Protein AF-A0A0A7LRB4-F1 (afdb_monomer_lite)

pLDDT: mean 83.19, std 19.22, range [36.5, 98.06]

Structure (mmCIF, N/CA/C/O backbone):
data_AF-A0A0A7LRB4-F1
#
_entry.id   AF-A0A0A7LRB4-F1
#
loop_
_atom_site.group_PDB
_atom_site.id
_atom_site.type_symbol
_atom_site.label_atom_id
_atom_site.label_alt_id
_atom_site.label_comp_id
_atom_site.label_asym_id
_atom_site.label_entity_id
_atom_site.label_seq_id
_atom_site.pdbx_PDB_ins_code
_atom_site.Cartn_x
_atom_site.Cartn_y
_atom_site.Cartn_z
_atom_site.occupancy
_atom_site.B_iso_or_equiv
_atom_site.auth_seq_id
_atom_site.auth_comp_id
_atom_site.auth_asym_id
_atom_site.auth_atom_id
_atom_site.pdbx_PDB_model_num
ATOM 1 N N . MET A 1 1 ? -38.101 -17.593 30.174 1.00 38.56 1 MET A N 1
ATOM 2 C CA . MET A 1 1 ? -37.123 -16.586 29.707 1.00 38.56 1 MET A CA 1
ATOM 3 C C . MET A 1 1 ? -36.586 -17.053 28.362 1.00 38.56 1 MET A C 1
ATOM 5 O O . MET A 1 1 ? -36.029 -18.139 28.307 1.00 38.56 1 MET A O 1
ATOM 9 N N . ARG A 1 2 ? -36.850 -16.326 27.268 1.00 36.50 2 ARG A N 1
ATOM 10 C CA . ARG A 1 2 ? -36.313 -16.667 25.940 1.00 36.50 2 ARG A CA 1
ATOM 11 C C . ARG A 1 2 ? -34.879 -16.144 25.864 1.00 36.50 2 ARG A C 1
ATOM 13 O O . ARG A 1 2 ? -34.678 -14.939 25.975 1.00 36.50 2 ARG A O 1
ATOM 20 N N . GLN A 1 3 ? -33.908 -17.045 25.736 1.00 37.41 3 GLN A N 1
ATOM 21 C CA . GLN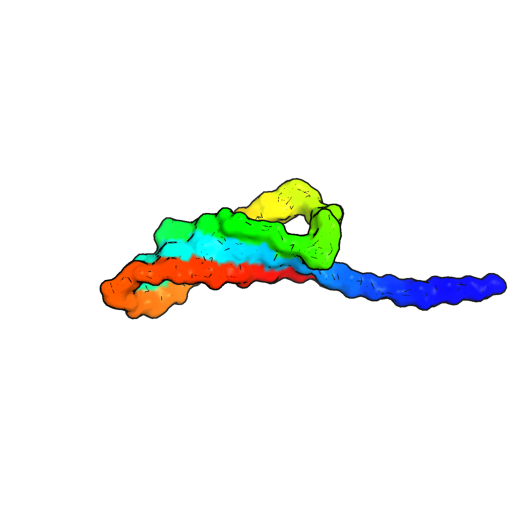 A 1 3 ? -32.526 -16.686 25.427 1.00 37.41 3 GLN A CA 1
ATOM 22 C C . GLN A 1 3 ? -32.505 -16.041 24.040 1.00 37.41 3 GLN A C 1
ATOM 24 O O . GLN A 1 3 ? -32.938 -16.639 23.056 1.00 37.41 3 GLN A O 1
ATOM 29 N N . ASN A 1 4 ? -32.076 -14.785 23.992 1.00 37.97 4 ASN A N 1
ATOM 30 C CA . ASN A 1 4 ? -31.944 -14.024 22.764 1.00 37.97 4 ASN A CA 1
ATOM 31 C C . ASN A 1 4 ? -30.675 -14.524 22.058 1.00 37.97 4 ASN A C 1
ATOM 33 O O . ASN A 1 4 ? -29.576 -14.066 22.356 1.00 37.97 4 ASN A O 1
ATOM 37 N N . TYR A 1 5 ? -30.812 -15.512 21.173 1.00 38.72 5 TYR A N 1
ATOM 38 C CA . TYR A 1 5 ? -29.748 -15.918 20.253 1.00 38.72 5 TYR A CA 1
ATOM 39 C C . TYR A 1 5 ? -29.633 -14.865 19.145 1.00 38.72 5 TYR A C 1
ATOM 41 O O . TYR A 1 5 ? -29.938 -15.121 17.984 1.00 38.72 5 TYR A O 1
ATOM 49 N N . GLN A 1 6 ? -29.227 -13.647 19.505 1.00 39.50 6 GLN A N 1
ATOM 50 C CA . GLN A 1 6 ? -28.632 -12.757 18.522 1.00 39.50 6 GLN A CA 1
ATOM 51 C C . GLN A 1 6 ? -27.252 -13.336 18.229 1.00 39.50 6 GLN A C 1
ATOM 53 O O . GLN A 1 6 ? -26.303 -13.156 18.987 1.00 39.50 6 GLN A O 1
ATOM 58 N N . THR A 1 7 ? -27.170 -14.115 17.152 1.00 40.00 7 THR A N 1
ATOM 59 C CA . THR A 1 7 ? -25.917 -14.379 16.453 1.00 40.00 7 THR A CA 1
ATOM 60 C C . THR A 1 7 ? -25.242 -13.036 16.239 1.00 40.00 7 THR A C 1
ATOM 62 O O . THR A 1 7 ? -25.688 -12.251 15.403 1.00 40.00 7 THR A O 1
ATOM 65 N N . TYR A 1 8 ? -24.199 -12.758 17.021 1.00 40.44 8 TYR A N 1
ATOM 66 C CA . TYR A 1 8 ? -23.220 -11.746 16.675 1.00 40.44 8 TYR A CA 1
ATOM 67 C C . TYR A 1 8 ? -22.714 -12.144 15.290 1.00 40.44 8 TYR A C 1
ATOM 69 O O . TYR A 1 8 ? -21.930 -13.083 15.156 1.00 40.44 8 TYR A O 1
ATOM 77 N N . GLN A 1 9 ? -23.228 -11.500 14.238 1.00 39.88 9 GLN A N 1
ATOM 78 C CA . GLN A 1 9 ? -22.476 -11.423 13.000 1.00 39.88 9 GLN A CA 1
ATOM 79 C C . GLN A 1 9 ? -21.145 -10.822 13.429 1.00 39.88 9 GLN A C 1
ATOM 81 O O . GLN A 1 9 ? -21.095 -9.666 13.840 1.00 39.88 9 GLN A O 1
ATOM 86 N N . SER A 1 10 ? -20.097 -11.641 13.438 1.00 44.44 10 SER A N 1
ATOM 87 C CA . SER A 1 10 ? -18.733 -11.143 13.385 1.00 44.44 10 SER A CA 1
ATOM 88 C C . SER A 1 10 ? -18.688 -10.284 12.122 1.00 44.44 10 SER A C 1
ATOM 90 O O . SER A 1 10 ? -18.628 -10.792 11.001 1.00 44.44 10 SER A O 1
ATOM 92 N N . LEU A 1 11 ? -18.922 -8.983 12.292 1.00 51.22 11 LEU A N 1
ATOM 93 C CA . LEU A 1 11 ? -18.753 -7.999 11.243 1.00 51.22 11 LEU A CA 1
ATOM 94 C C . LEU A 1 11 ? -17.247 -7.941 11.054 1.00 51.22 11 LEU A C 1
ATOM 96 O O . LEU A 1 11 ? -16.553 -7.329 11.856 1.00 51.22 11 LEU A O 1
ATOM 100 N N . ALA A 1 12 ? -16.737 -8.677 10.070 1.00 56.00 12 ALA A N 1
ATOM 101 C CA . ALA A 1 12 ? -15.334 -8.613 9.708 1.00 56.00 12 ALA A CA 1
ATOM 102 C C . ALA A 1 12 ? -14.999 -7.160 9.344 1.00 56.00 12 ALA A C 1
ATOM 104 O O . ALA A 1 12 ? -15.341 -6.670 8.265 1.00 56.00 12 ALA A O 1
ATOM 105 N N . SER A 1 13 ? -14.374 -6.461 10.283 1.00 73.25 13 SER A N 1
ATOM 106 C CA . SER A 1 13 ? -13.956 -5.077 10.141 1.00 73.25 13 SER A CA 1
ATOM 107 C C . SER A 1 13 ? -12.805 -5.008 9.151 1.00 73.25 13 SER A C 1
ATOM 109 O O . SER A 1 13 ? -11.815 -5.733 9.273 1.00 73.25 13 SER A O 1
ATOM 111 N N . THR A 1 14 ? -12.949 -4.167 8.133 1.00 81.12 14 THR A N 1
ATOM 112 C CA . THR A 1 14 ? -11.983 -4.035 7.047 1.00 81.12 14 THR A CA 1
ATOM 113 C C . THR A 1 14 ? -11.489 -2.599 6.944 1.00 81.12 14 THR A C 1
ATOM 115 O O . THR A 1 14 ? -12.287 -1.663 6.921 1.00 81.12 14 THR A O 1
ATOM 118 N N . VAL A 1 15 ? -10.176 -2.428 6.787 1.00 88.00 15 VAL A N 1
ATOM 119 C CA . VAL A 1 15 ? -9.548 -1.154 6.407 1.00 88.00 15 VAL A CA 1
ATOM 120 C C . VAL A 1 15 ? -8.929 -1.296 5.038 1.00 88.00 15 VAL A C 1
ATOM 122 O O . VAL A 1 15 ? -8.112 -2.185 4.807 1.00 88.00 15 VAL A O 1
ATOM 125 N N . THR A 1 16 ? -9.283 -0.388 4.138 1.00 92.06 16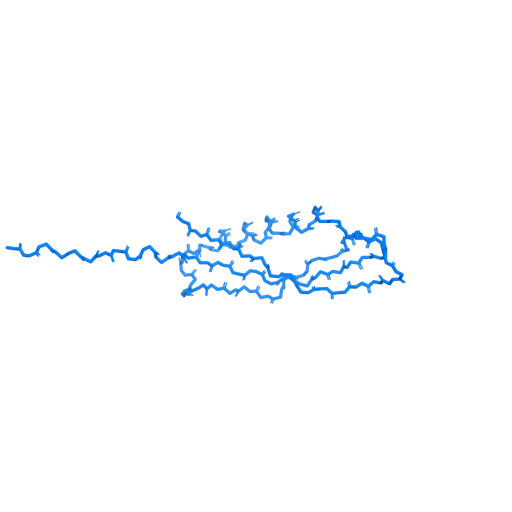 THR A N 1
ATOM 126 C CA . THR A 1 16 ? -8.623 -0.229 2.847 1.00 92.06 16 THR A CA 1
ATOM 127 C C . THR A 1 16 ? -7.763 1.025 2.878 1.00 92.06 16 THR A C 1
ATOM 129 O O . THR A 1 16 ? -8.264 2.130 3.060 1.00 92.06 16 THR A O 1
ATOM 132 N N . LEU A 1 17 ? -6.460 0.855 2.677 1.00 95.06 17 LEU A N 1
ATOM 133 C CA . LEU A 1 17 ? -5.514 1.946 2.469 1.00 95.06 17 LEU A CA 1
ATOM 134 C C . LEU A 1 17 ? -5.178 2.007 0.979 1.00 95.06 17 LEU A C 1
ATOM 136 O O . LEU A 1 17 ? -4.657 1.031 0.431 1.00 95.06 17 LEU A O 1
ATOM 140 N N . ARG A 1 18 ? -5.469 3.122 0.304 1.00 97.00 18 ARG A N 1
ATOM 141 C CA . ARG A 1 18 ? -5.152 3.274 -1.124 1.00 97.00 18 ARG A CA 1
ATOM 142 C C . ARG A 1 18 ? -3.881 4.079 -1.303 1.00 97.00 18 ARG A C 1
ATOM 144 O O . ARG A 1 18 ? -3.822 5.247 -0.931 1.00 97.00 18 ARG A O 1
ATOM 151 N N . PHE A 1 19 ? -2.878 3.467 -1.923 1.00 98.06 19 PHE A N 1
ATOM 152 C CA . PHE A 1 19 ? -1.608 4.116 -2.220 1.00 98.06 19 PHE A CA 1
ATOM 153 C C . PHE A 1 19 ? -1.474 4.415 -3.710 1.00 98.06 19 PHE A C 1
ATOM 155 O O . PHE A 1 19 ? -1.840 3.602 -4.556 1.00 98.06 19 PHE A O 1
ATOM 162 N N . ARG A 1 20 ? -0.874 5.555 -4.038 1.00 98.06 20 ARG A N 1
ATOM 163 C CA . ARG A 1 20 ? -0.225 5.777 -5.327 1.00 98.06 20 ARG A CA 1
ATOM 164 C C . ARG A 1 20 ? 1.220 5.322 -5.208 1.00 98.06 20 ARG A C 1
ATOM 166 O O . ARG A 1 20 ? 1.936 5.818 -4.344 1.00 98.06 20 ARG A O 1
ATOM 173 N N . ILE A 1 21 ? 1.661 4.425 -6.079 1.00 97.94 21 ILE A N 1
ATOM 174 C CA . ILE A 1 21 ? 3.064 4.010 -6.143 1.00 97.94 21 ILE A CA 1
ATOM 175 C C . ILE A 1 21 ? 3.692 4.457 -7.458 1.00 97.94 21 ILE A C 1
ATOM 177 O O . ILE A 1 21 ? 3.040 4.417 -8.503 1.00 97.94 21 ILE A O 1
ATOM 181 N N . ILE A 1 22 ? 4.954 4.880 -7.396 1.00 97.44 22 ILE A N 1
ATOM 182 C CA . ILE A 1 22 ? 5.765 5.210 -8.571 1.00 97.44 22 ILE A CA 1
ATOM 183 C C . ILE A 1 22 ? 6.806 4.111 -8.754 1.00 97.44 22 ILE A C 1
ATOM 185 O O . ILE A 1 22 ? 7.650 3.905 -7.878 1.00 97.44 22 ILE A O 1
ATOM 189 N N . ILE A 1 23 ? 6.749 3.430 -9.895 1.00 97.56 23 ILE A N 1
ATOM 190 C CA . ILE A 1 23 ? 7.659 2.346 -10.266 1.00 97.56 23 ILE A CA 1
ATOM 191 C C . ILE A 1 23 ? 8.658 2.890 -11.282 1.00 97.56 23 ILE A C 1
ATOM 193 O O . ILE A 1 23 ? 8.277 3.475 -12.298 1.00 97.56 23 ILE A O 1
ATOM 197 N N . MET A 1 24 ? 9.940 2.720 -10.989 1.00 97.62 24 MET A N 1
ATOM 198 C CA . MET A 1 24 ? 11.037 3.139 -11.853 1.00 97.62 24 MET A CA 1
ATOM 199 C C . MET A 1 24 ? 11.268 2.127 -12.988 1.00 97.62 24 MET A C 1
ATOM 201 O O . MET A 1 24 ? 10.888 0.965 -12.851 1.00 97.62 24 MET A O 1
ATOM 205 N N . PRO A 1 25 ? 11.938 2.526 -14.089 1.00 97.44 25 PRO A N 1
ATOM 206 C CA . PRO A 1 25 ? 12.272 1.623 -15.197 1.00 97.44 25 PRO A CA 1
ATOM 207 C C . PRO A 1 25 ? 13.008 0.335 -14.787 1.00 97.44 25 PRO A C 1
ATOM 209 O O . PRO A 1 25 ? 12.881 -0.688 -15.452 1.00 97.44 25 PRO A O 1
ATOM 212 N N . ASP A 1 26 ? 13.760 0.358 -13.684 1.00 96.75 26 ASP A N 1
ATOM 213 C CA . ASP A 1 26 ? 14.477 -0.804 -13.140 1.00 96.75 26 ASP A CA 1
ATOM 214 C C . ASP A 1 26 ? 13.590 -1.765 -12.321 1.00 96.75 26 ASP A C 1
ATOM 216 O O . ASP A 1 26 ? 14.079 -2.769 -11.806 1.00 96.75 26 ASP A O 1
ATOM 220 N N . GLY A 1 27 ? 12.293 -1.469 -12.188 1.00 95.25 27 GLY A N 1
ATOM 221 C CA . GLY A 1 27 ? 11.333 -2.265 -11.426 1.00 95.25 27 GLY A CA 1
ATOM 222 C C . GLY A 1 27 ? 11.310 -1.975 -9.921 1.00 95.25 27 GLY A C 1
ATOM 223 O O . GLY A 1 27 ? 10.559 -2.626 -9.185 1.00 95.25 27 GLY A O 1
ATOM 224 N N . SER A 1 28 ? 12.105 -1.015 -9.437 1.00 96.06 28 SER A N 1
ATOM 225 C CA . SER A 1 28 ? 12.076 -0.559 -8.044 1.00 96.06 28 SER A CA 1
ATOM 226 C C . SER A 1 28 ? 10.938 0.435 -7.786 1.00 96.06 28 SER A C 1
ATOM 228 O O . SER A 1 28 ? 10.458 1.121 -8.691 1.00 96.06 28 SER A O 1
ATOM 230 N N . ILE A 1 29 ? 10.495 0.534 -6.530 1.00 96.75 29 ILE A N 1
ATOM 231 C CA . ILE A 1 29 ? 9.532 1.558 -6.110 1.00 96.75 29 ILE A CA 1
ATOM 232 C C . ILE A 1 29 ? 10.286 2.793 -5.623 1.00 96.75 29 ILE A C 1
ATOM 234 O O . ILE A 1 29 ? 11.074 2.711 -4.682 1.00 96.75 29 ILE A O 1
ATOM 238 N N . LYS A 1 30 ? 9.985 3.951 -6.217 1.00 95.75 30 LYS A N 1
ATOM 239 C CA . LYS A 1 30 ? 10.529 5.252 -5.803 1.00 95.75 30 LYS A CA 1
ATOM 240 C C . LYS A 1 30 ? 9.735 5.894 -4.669 1.00 95.75 30 LYS A C 1
ATOM 242 O O . LYS A 1 30 ? 10.330 6.471 -3.764 1.00 95.75 30 LYS A O 1
ATOM 247 N N . SER A 1 31 ? 8.406 5.829 -4.721 1.00 94.94 31 SER A N 1
ATOM 248 C CA . SER A 1 31 ? 7.532 6.389 -3.683 1.00 94.94 31 SER A CA 1
ATOM 249 C C . SER A 1 31 ? 6.244 5.588 -3.519 1.00 94.94 31 SER A C 1
ATOM 251 O O . SER A 1 31 ? 5.809 4.881 -4.431 1.00 94.94 31 SER A O 1
ATOM 253 N N . SER A 1 32 ? 5.643 5.713 -2.335 1.00 95.94 32 SER A N 1
ATOM 254 C CA . SER A 1 32 ? 4.303 5.222 -2.019 1.00 95.94 32 SER A CA 1
ATOM 255 C C . SER A 1 32 ? 3.558 6.308 -1.250 1.00 95.94 32 SER A C 1
ATOM 257 O O . SER A 1 32 ? 3.851 6.564 -0.090 1.00 95.94 32 SER A O 1
ATOM 259 N N . ASP A 1 33 ? 2.618 6.987 -1.891 1.00 97.00 33 ASP A N 1
ATOM 260 C CA . ASP A 1 33 ? 1.859 8.082 -1.290 1.00 97.00 33 ASP A CA 1
ATOM 261 C C . ASP A 1 33 ? 0.472 7.573 -0.918 1.00 97.00 33 ASP A C 1
ATOM 263 O O . ASP A 1 33 ? -0.244 7.042 -1.766 1.00 97.00 33 ASP A O 1
ATOM 267 N N . LEU A 1 34 ? 0.088 7.704 0.350 1.00 96.44 34 LEU A N 1
ATOM 268 C CA . LEU A 1 34 ? -1.261 7.356 0.776 1.00 96.44 34 LEU A CA 1
ATOM 269 C C . LEU A 1 34 ? -2.238 8.408 0.237 1.00 96.44 34 LEU A C 1
ATOM 271 O O . LEU A 1 34 ? -2.046 9.599 0.470 1.00 96.44 34 LEU A O 1
ATOM 275 N N . LEU A 1 35 ? -3.276 7.961 -0.466 1.00 95.88 35 LEU A N 1
ATOM 276 C CA . LEU A 1 35 ? -4.320 8.821 -1.018 1.00 95.88 35 LEU A CA 1
ATOM 277 C C . LEU A 1 35 ? -5.530 8.906 -0.092 1.00 95.88 35 LEU A C 1
ATOM 279 O O . LEU A 1 35 ? -5.995 10.002 0.205 1.00 95.88 35 LEU A O 1
ATOM 283 N N . ASP A 1 36 ? -6.036 7.757 0.357 1.00 93.06 36 ASP A N 1
ATOM 284 C CA . ASP A 1 36 ? -7.200 7.680 1.234 1.00 93.06 36 ASP A CA 1
ATOM 285 C C . ASP A 1 36 ? -7.153 6.457 2.165 1.00 93.06 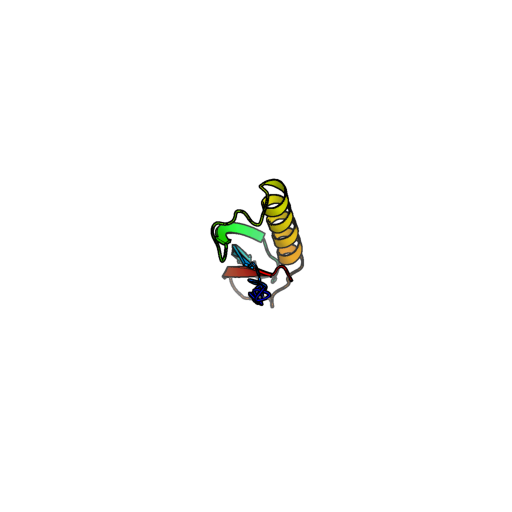36 ASP A C 1
ATOM 287 O O . ASP A 1 36 ? -6.358 5.524 1.983 1.00 93.06 36 ASP A O 1
ATOM 291 N N . LYS A 1 37 ? -7.998 6.518 3.199 1.00 91.25 37 LYS A N 1
ATOM 292 C CA . LYS A 1 37 ? -8.301 5.425 4.124 1.00 91.25 37 LYS A CA 1
ATOM 293 C C . LYS A 1 37 ? -9.813 5.235 4.125 1.00 91.25 37 LYS A C 1
ATOM 295 O O . LYS A 1 37 ? -10.545 6.198 4.342 1.00 91.25 37 LYS A O 1
ATOM 300 N N . GLU A 1 38 ? -10.266 4.013 3.908 1.00 89.31 38 GLU A N 1
ATOM 301 C CA . GLU A 1 38 ? -11.680 3.646 3.930 1.00 89.31 38 GLU A CA 1
ATOM 302 C C . GLU A 1 38 ? -11.891 2.514 4.937 1.00 89.31 38 GLU A C 1
ATOM 304 O O . GLU A 1 38 ? -11.182 1.506 4.899 1.00 89.31 38 GLU A O 1
ATOM 309 N N . PHE A 1 39 ? -12.857 2.686 5.835 1.00 84.50 39 PHE A N 1
ATOM 310 C CA . PHE A 1 39 ? -13.239 1.710 6.854 1.00 84.50 39 PHE A CA 1
ATOM 311 C C . PHE A 1 39 ? -14.582 1.085 6.452 1.00 84.50 39 PHE A C 1
ATOM 313 O O . PHE A 1 39 ? -15.433 1.768 5.88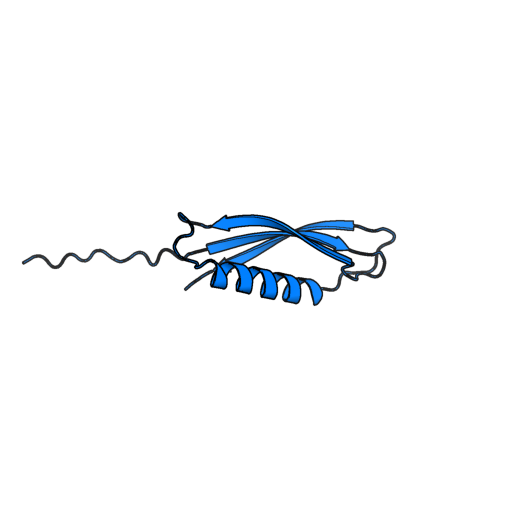8 1.00 84.50 39 PHE A O 1
ATOM 320 N N . SER A 1 40 ? -14.779 -0.212 6.706 1.00 77.44 40 SER A N 1
ATOM 321 C CA . SER A 1 40 ? -16.035 -0.909 6.371 1.00 77.44 40 SER A CA 1
ATOM 322 C C . SER A 1 40 ? -17.234 -0.471 7.217 1.00 77.44 40 SER A C 1
ATOM 324 O O . SER A 1 40 ? -18.376 -0.690 6.819 1.00 77.44 40 SER A O 1
ATOM 326 N N . THR A 1 41 ? -16.978 0.114 8.385 1.00 71.69 41 THR A N 1
ATOM 327 C CA . THR A 1 41 ? -17.969 0.707 9.294 1.00 71.69 41 THR A CA 1
ATOM 328 C C . THR A 1 41 ? -17.579 2.165 9.583 1.00 71.69 41 THR A C 1
ATOM 330 O O . THR A 1 41 ? -16.877 2.790 8.791 1.00 71.69 41 THR A O 1
ATOM 333 N N . ASP A 1 42 ? -18.017 2.741 10.704 1.00 66.12 42 ASP A N 1
ATOM 334 C CA . ASP A 1 42 ? -17.694 4.119 11.100 1.00 66.12 42 ASP A CA 1
ATOM 335 C C . ASP A 1 42 ? -16.218 4.337 11.503 1.00 66.12 42 ASP A C 1
ATOM 337 O O . ASP A 1 42 ? -15.828 5.454 11.844 1.00 66.12 42 ASP A O 1
ATOM 341 N N . GLY A 1 43 ? -15.384 3.291 11.443 1.00 59.19 43 GLY A N 1
ATOM 342 C CA . GLY A 1 43 ? -13.952 3.360 11.727 1.00 59.19 43 GLY A CA 1
ATOM 343 C C . GLY A 1 43 ? -13.607 3.385 13.216 1.00 59.19 43 GLY A C 1
ATOM 344 O O . GLY A 1 43 ? -12.427 3.443 13.555 1.00 59.19 43 GLY A O 1
ATOM 345 N N . THR A 1 44 ? -14.596 3.279 14.111 1.00 65.19 44 THR A N 1
ATOM 346 C CA . THR A 1 44 ? -14.380 3.227 15.572 1.00 65.19 44 THR A CA 1
ATOM 347 C C . THR A 1 44 ? -13.650 1.963 16.039 1.00 65.19 44 THR A C 1
ATOM 349 O O . THR A 1 44 ? -13.138 1.907 17.155 1.00 65.19 44 THR A O 1
ATOM 352 N N . GLU A 1 45 ? -13.549 0.963 15.164 1.00 67.69 45 GLU A N 1
ATOM 353 C CA . GLU A 1 45 ? -12.855 -0.310 15.383 1.00 67.69 45 GLU A CA 1
ATOM 354 C C . GLU A 1 45 ? -11.329 -0.149 15.454 1.00 67.69 45 GLU A C 1
ATOM 356 O O . GLU A 1 45 ? -10.634 -1.026 15.967 1.00 67.69 45 GLU A O 1
ATOM 361 N N . TYR A 1 46 ? -10.798 0.970 14.953 1.00 72.62 46 TYR A N 1
ATOM 362 C CA . TYR A 1 46 ? -9.371 1.259 14.958 1.00 72.62 46 TYR A CA 1
ATOM 363 C C . TYR A 1 46 ? -9.095 2.534 15.734 1.00 72.62 46 TYR A C 1
ATOM 365 O O . TYR A 1 46 ? -9.592 3.609 15.404 1.00 72.62 46 TYR A O 1
ATOM 373 N N . SER A 1 47 ? -8.207 2.441 16.722 1.00 78.50 47 SER A N 1
ATOM 374 C CA . SER A 1 47 ? -7.651 3.647 17.322 1.00 78.50 47 SER A CA 1
ATOM 375 C C . SER A 1 47 ? -6.793 4.412 16.302 1.00 78.50 47 SER A C 1
ATOM 377 O O . SER A 1 47 ? -6.359 3.877 15.267 1.00 78.50 47 SER A O 1
ATOM 379 N N . SER A 1 48 ? -6.503 5.677 16.609 1.00 80.25 48 SER A N 1
ATOM 380 C CA . SER A 1 48 ? -5.544 6.495 15.860 1.00 80.25 48 SER A CA 1
ATOM 381 C C . SER A 1 48 ? -4.188 5.798 15.724 1.00 80.25 48 SER A C 1
ATOM 383 O O . SER A 1 48 ? -3.590 5.792 14.647 1.00 80.25 48 SER A O 1
ATOM 385 N N . GLU A 1 49 ? -3.723 5.159 16.797 1.00 84.81 49 GLU A N 1
ATOM 386 C CA . GLU A 1 49 ? -2.437 4.463 16.861 1.00 84.81 49 GLU A CA 1
ATOM 387 C C . GLU A 1 49 ? -2.439 3.217 15.973 1.00 84.81 49 GLU A C 1
ATOM 389 O O . GLU A 1 49 ? -1.494 3.007 15.209 1.00 84.81 49 GLU A O 1
ATOM 394 N N . SER A 1 50 ? -3.514 2.421 16.010 1.00 83.69 50 SER A N 1
ATOM 395 C CA . SER A 1 50 ? -3.670 1.251 15.139 1.00 83.69 50 SER A CA 1
ATOM 396 C C . SER A 1 50 ? -3.679 1.653 13.665 1.00 83.69 50 SER A C 1
ATOM 398 O O . SER A 1 50 ? -2.995 1.035 12.850 1.00 83.69 50 SER A O 1
ATOM 400 N N . SER A 1 51 ? -4.378 2.735 13.318 1.00 83.31 51 SER A N 1
ATOM 401 C CA . SER A 1 51 ? -4.424 3.252 11.944 1.00 83.31 51 SER A CA 1
ATOM 402 C C . SER A 1 51 ? -3.054 3.722 11.436 1.00 83.31 51 SER A C 1
ATOM 404 O O . SER A 1 51 ? -2.725 3.528 10.263 1.00 83.31 51 SER A O 1
ATOM 406 N N . LEU A 1 52 ? -2.241 4.336 12.303 1.00 88.81 52 LEU A N 1
ATOM 407 C CA . LEU A 1 52 ? -0.866 4.737 11.981 1.00 88.81 52 LEU A CA 1
ATOM 408 C C . LEU A 1 52 ? 0.058 3.527 11.818 1.00 88.81 52 LEU A C 1
ATOM 410 O O . LEU A 1 52 ? 0.890 3.502 10.908 1.00 88.81 52 LEU A O 1
ATOM 414 N N . LEU A 1 53 ? -0.096 2.513 12.674 1.00 90.69 53 LEU A N 1
ATOM 415 C CA . LEU A 1 53 ? 0.669 1.274 12.576 1.00 90.69 53 LEU A CA 1
ATOM 416 C C . LEU A 1 53 ? 0.387 0.556 11.252 1.00 90.69 53 LEU A C 1
ATOM 418 O O . LEU A 1 53 ? 1.330 0.192 10.553 1.00 90.69 53 LEU A O 1
ATOM 422 N N . LEU A 1 54 ? -0.884 0.411 10.868 1.00 90.88 54 LEU A N 1
ATOM 423 C CA . LEU A 1 54 ? -1.264 -0.231 9.605 1.00 90.88 54 LEU A CA 1
ATOM 424 C C . LEU A 1 54 ? -0.698 0.508 8.394 1.00 90.88 54 LEU A C 1
ATOM 426 O O . LEU A 1 54 ? -0.187 -0.125 7.476 1.00 90.88 54 LEU A O 1
ATOM 430 N N . GLU A 1 55 ? -0.722 1.841 8.403 1.00 93.31 55 GLU A N 1
ATOM 431 C CA . GLU A 1 55 ? -0.107 2.634 7.338 1.00 93.31 55 GLU A CA 1
ATOM 432 C C . GLU A 1 55 ? 1.411 2.411 7.261 1.00 93.31 55 GLU A C 1
ATOM 434 O O . GLU A 1 55 ? 1.964 2.234 6.172 1.00 93.31 55 GLU A O 1
ATOM 439 N N . LYS A 1 56 ? 2.096 2.387 8.408 1.00 94.75 56 LYS A N 1
ATOM 440 C CA . LYS A 1 56 ? 3.538 2.131 8.474 1.00 94.75 56 LYS A CA 1
ATOM 441 C C . LYS A 1 56 ? 3.888 0.744 7.936 1.00 94.75 56 LYS A C 1
ATOM 443 O O . LYS A 1 56 ? 4.828 0.618 7.149 1.00 94.75 56 LYS A O 1
ATOM 448 N N . GLU A 1 57 ? 3.150 -0.285 8.342 1.00 94.81 57 GLU A N 1
ATOM 449 C CA . GLU A 1 57 ? 3.383 -1.654 7.877 1.00 94.81 57 GLU A CA 1
ATOM 450 C C . GLU A 1 57 ? 3.006 -1.826 6.398 1.00 94.81 57 GLU A C 1
ATOM 452 O O . GLU A 1 57 ? 3.746 -2.473 5.657 1.00 94.81 57 GLU A O 1
ATOM 457 N N . ALA A 1 58 ? 1.950 -1.159 5.922 1.00 95.56 58 ALA A N 1
ATOM 458 C CA . ALA A 1 58 ? 1.611 -1.096 4.502 1.00 95.56 58 ALA A CA 1
ATOM 459 C C . ALA A 1 58 ? 2.764 -0.514 3.672 1.00 95.56 58 ALA A C 1
ATOM 461 O O . ALA A 1 58 ? 3.206 -1.132 2.707 1.00 95.56 58 ALA A O 1
ATOM 462 N N . ARG A 1 59 ? 3.325 0.632 4.079 1.00 95.94 59 ARG A N 1
ATOM 463 C CA . ARG A 1 59 ? 4.466 1.258 3.385 1.00 95.94 59 ARG A CA 1
ATOM 464 C C . ARG A 1 59 ? 5.692 0.346 3.345 1.00 95.94 59 ARG A C 1
ATOM 466 O O . ARG A 1 59 ? 6.351 0.260 2.310 1.00 95.94 59 ARG A O 1
ATOM 473 N N . LYS A 1 60 ? 5.986 -0.362 4.440 1.00 95.75 60 LYS A N 1
ATOM 474 C CA . LYS A 1 60 ? 7.068 -1.359 4.470 1.00 95.75 60 LYS A CA 1
ATOM 475 C C . LYS A 1 60 ? 6.811 -2.495 3.485 1.00 95.75 60 LYS A C 1
ATOM 477 O O . LYS A 1 60 ? 7.711 -2.823 2.720 1.00 95.75 60 LYS A O 1
ATOM 482 N N . ALA A 1 61 ? 5.604 -3.061 3.486 1.00 96.06 61 ALA A N 1
ATOM 483 C CA . ALA A 1 61 ? 5.222 -4.137 2.576 1.00 96.06 61 ALA A CA 1
ATOM 484 C C . ALA A 1 61 ? 5.291 -3.692 1.109 1.00 96.06 61 ALA A C 1
ATOM 486 O O . ALA A 1 61 ? 5.812 -4.416 0.271 1.00 96.06 61 ALA A O 1
ATOM 487 N N . ILE A 1 62 ? 4.854 -2.471 0.796 1.00 96.56 62 ILE A N 1
ATOM 488 C CA . ILE A 1 62 ? 5.014 -1.896 -0.544 1.00 96.56 62 ILE A CA 1
ATOM 489 C C . ILE A 1 62 ? 6.501 -1.822 -0.913 1.00 96.56 62 ILE A C 1
ATOM 491 O O . ILE A 1 62 ? 6.881 -2.251 -1.997 1.00 96.56 62 ILE A O 1
ATOM 495 N N . GLY A 1 63 ? 7.366 -1.364 -0.003 1.00 94.38 63 GLY A N 1
ATOM 496 C CA . GLY A 1 63 ? 8.812 -1.267 -0.241 1.00 94.38 63 GLY A CA 1
ATOM 497 C C . GLY A 1 63 ? 9.519 -2.594 -0.569 1.00 94.38 63 GLY A C 1
ATOM 498 O O . GLY A 1 63 ? 10.612 -2.578 -1.149 1.00 94.38 63 GLY A O 1
ATOM 499 N N . THR A 1 64 ? 8.920 -3.747 -0.245 1.00 95.12 64 THR A N 1
ATOM 500 C CA . THR A 1 64 ? 9.476 -5.066 -0.599 1.00 95.12 64 THR A CA 1
ATOM 501 C C . THR A 1 64 ? 9.084 -5.534 -2.000 1.00 95.12 64 THR A C 1
ATOM 503 O O . THR A 1 64 ? 9.731 -6.436 -2.532 1.00 95.12 64 THR A O 1
ATOM 506 N N . LEU A 1 65 ? 8.084 -4.913 -2.632 1.00 95.31 65 LEU A N 1
ATOM 507 C CA . LEU A 1 65 ? 7.644 -5.277 -3.976 1.00 95.31 65 LEU A CA 1
ATOM 508 C C . LEU A 1 65 ? 8.733 -4.985 -5.016 1.00 95.31 65 LEU A C 1
ATOM 510 O O . LEU A 1 65 ? 9.483 -4.008 -4.921 1.00 95.31 65 LEU A O 1
ATOM 514 N N . ARG A 1 66 ? 8.810 -5.841 -6.034 1.00 93.62 66 ARG A N 1
ATOM 515 C CA . ARG A 1 66 ? 9.681 -5.686 -7.203 1.00 93.62 66 ARG A CA 1
ATOM 516 C C . ARG A 1 66 ? 8.871 -5.972 -8.455 1.00 93.62 66 ARG A C 1
ATOM 518 O O . ARG A 1 66 ? 8.124 -6.947 -8.494 1.00 93.62 66 ARG A O 1
ATOM 525 N N . PHE A 1 67 ? 9.025 -5.118 -9.456 1.00 94.88 67 PHE A N 1
ATOM 526 C CA . PHE A 1 67 ? 8.342 -5.234 -10.737 1.00 94.88 67 PHE A CA 1
ATOM 527 C C . PHE A 1 67 ? 9.328 -5.643 -11.826 1.00 94.88 67 PHE A C 1
ATOM 529 O O . PHE A 1 67 ? 10.542 -5.513 -11.667 1.00 94.88 67 PHE A O 1
ATOM 536 N N . ALA A 1 68 ? 8.804 -6.160 -12.935 1.00 96.06 68 ALA A N 1
ATOM 537 C CA . ALA A 1 68 ? 9.626 -6.388 -14.112 1.00 96.06 68 ALA A CA 1
ATOM 538 C C . ALA A 1 68 ? 10.160 -5.038 -14.632 1.00 96.06 68 ALA A C 1
ATOM 540 O O . ALA A 1 68 ? 9.394 -4.069 -14.657 1.00 96.06 68 ALA A O 1
ATOM 541 N N . PRO A 1 69 ? 11.433 -4.963 -15.058 1.00 95.38 69 PRO A N 1
ATOM 542 C CA . PRO A 1 69 ? 11.960 -3.769 -15.699 1.00 95.38 69 PRO A CA 1
ATOM 543 C C . PRO A 1 69 ? 11.137 -3.381 -16.930 1.00 95.38 69 PRO A C 1
ATOM 545 O O . PRO A 1 69 ? 10.668 -4.241 -17.680 1.00 95.38 69 PRO A O 1
ATOM 548 N N . ALA A 1 70 ? 10.989 -2.079 -17.148 1.00 94.88 70 ALA A N 1
ATOM 549 C CA . ALA A 1 70 ? 10.221 -1.507 -18.244 1.00 94.88 70 ALA A CA 1
ATOM 550 C C . ALA A 1 70 ? 10.949 -0.300 -18.841 1.00 94.88 70 ALA A C 1
ATOM 552 O O . ALA A 1 70 ? 11.823 0.302 -18.226 1.00 94.88 70 ALA A O 1
ATOM 553 N N . ASN A 1 71 ? 10.554 0.110 -20.045 1.00 95.19 71 ASN A N 1
ATOM 554 C CA . ASN A 1 71 ? 11.206 1.223 -20.748 1.00 95.19 71 ASN A CA 1
ATOM 555 C C . ASN A 1 71 ? 10.784 2.610 -20.227 1.00 95.19 71 ASN A C 1
ATOM 557 O O . ASN A 1 71 ? 11.191 3.628 -20.786 1.00 95.19 71 ASN A O 1
ATOM 561 N N . ARG A 1 72 ? 9.922 2.673 -19.208 1.00 95.19 72 ARG A N 1
ATOM 562 C CA . ARG A 1 72 ? 9.359 3.917 -18.679 1.00 95.19 72 ARG A CA 1
ATOM 563 C C . ARG A 1 72 ? 9.062 3.805 -17.191 1.00 95.19 72 ARG A C 1
ATOM 565 O O . ARG A 1 72 ? 8.997 2.713 -16.641 1.00 95.19 72 ARG A O 1
ATOM 572 N N . GLN A 1 73 ? 8.860 4.961 -16.571 1.00 97.06 73 GLN A N 1
ATOM 573 C CA . GLN A 1 73 ? 8.275 5.050 -15.241 1.00 97.06 73 GLN A CA 1
ATOM 574 C C . GLN A 1 73 ? 6.766 4.797 -15.334 1.00 97.06 73 GLN A C 1
ATOM 576 O O . GLN A 1 73 ? 6.104 5.376 -16.199 1.00 97.06 73 GLN A O 1
ATOM 581 N N . ASP A 1 74 ? 6.228 4.006 -14.410 1.00 96.19 74 ASP A N 1
ATOM 582 C CA . ASP A 1 74 ? 4.793 3.753 -14.293 1.00 96.19 74 ASP A CA 1
ATOM 583 C C . ASP A 1 74 ? 4.251 4.272 -12.951 1.00 96.19 74 ASP A C 1
ATOM 585 O O . ASP A 1 74 ? 4.963 4.356 -11.947 1.00 96.19 74 ASP A O 1
ATOM 589 N N . THR A 1 75 ? 2.963 4.618 -12.937 1.00 97.19 75 THR A N 1
ATOM 590 C CA . THR A 1 75 ? 2.229 5.021 -11.731 1.00 97.19 75 THR A CA 1
ATOM 591 C C . THR A 1 75 ? 1.042 4.087 -11.557 1.00 97.19 75 THR A C 1
ATOM 593 O O . THR A 1 75 ? 0.202 4.006 -12.454 1.00 97.19 75 THR A O 1
ATOM 596 N N . LEU A 1 76 ? 0.944 3.413 -10.410 1.00 96.06 76 LEU A N 1
ATOM 597 C CA . LEU A 1 76 ? -0.160 2.499 -10.103 1.00 96.06 76 LEU A CA 1
ATOM 598 C C . LEU A 1 76 ? -0.931 2.947 -8.861 1.00 96.06 76 LEU A C 1
ATOM 600 O O . LEU A 1 76 ? -0.378 3.567 -7.951 1.00 96.06 76 LEU A O 1
ATOM 604 N N . LEU A 1 77 ? -2.212 2.585 -8.823 1.00 97.12 77 LEU A N 1
ATOM 605 C CA . LEU A 1 77 ? -3.035 2.633 -7.620 1.00 97.12 77 LEU A CA 1
ATOM 606 C C . LEU A 1 77 ? -3.037 1.246 -6.980 1.00 97.12 77 LEU A C 1
ATOM 608 O O . LEU A 1 77 ? -3.453 0.274 -7.607 1.00 97.12 77 LEU A O 1
ATOM 612 N N . LEU A 1 78 ? -2.572 1.165 -5.737 1.00 96.69 78 LEU A N 1
ATOM 613 C CA . LEU A 1 78 ? -2.444 -0.074 -4.986 1.00 96.69 78 LEU A CA 1
ATOM 614 C C . LEU A 1 78 ? -3.348 -0.029 -3.741 1.00 96.69 78 LEU A C 1
ATOM 616 O O . LEU A 1 78 ? -2.998 0.632 -2.759 1.00 96.69 78 LEU A O 1
ATOM 620 N N . PRO A 1 79 ? -4.511 -0.704 -3.760 1.00 95.31 79 PRO A N 1
ATOM 621 C CA . PRO A 1 79 ? -5.342 -0.867 -2.574 1.00 95.31 79 PRO A CA 1
ATOM 622 C C . PRO A 1 79 ? -4.788 -1.987 -1.683 1.00 95.31 79 PRO A C 1
ATOM 624 O O . PRO A 1 79 ? -4.659 -3.130 -2.118 1.00 95.31 79 PRO A O 1
ATOM 627 N N . MET A 1 80 ? -4.504 -1.676 -0.420 1.00 94.44 80 MET A N 1
ATOM 628 C CA . MET A 1 80 ? -4.150 -2.658 0.605 1.00 94.44 80 MET A CA 1
ATOM 629 C C . MET A 1 80 ? -5.313 -2.840 1.573 1.00 94.44 80 MET A C 1
ATOM 631 O O . MET A 1 80 ? -5.762 -1.868 2.177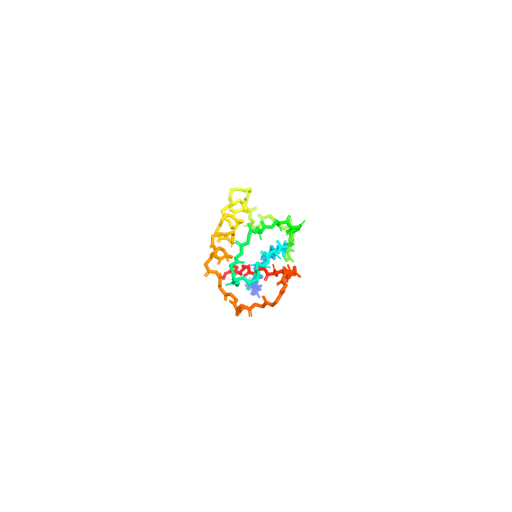 1.00 94.44 80 MET A O 1
ATOM 635 N N . LYS A 1 81 ? -5.796 -4.078 1.713 1.00 91.19 81 LYS A N 1
ATOM 636 C CA . LYS A 1 81 ? -6.915 -4.425 2.596 1.00 91.19 81 LYS A CA 1
ATOM 637 C C . LYS A 1 81 ? -6.421 -5.173 3.826 1.00 91.19 81 LYS A C 1
ATOM 639 O O . LYS A 1 81 ? -5.703 -6.162 3.696 1.00 91.19 81 LYS A O 1
ATOM 644 N N . PHE A 1 82 ? -6.844 -4.717 4.995 1.00 87.62 82 PHE A N 1
ATOM 645 C CA . PHE A 1 82 ? -6.602 -5.350 6.284 1.00 87.62 82 PHE A CA 1
ATOM 646 C C . PHE A 1 82 ? -7.939 -5.801 6.850 1.00 87.62 82 PHE A C 1
ATOM 648 O O . PHE A 1 82 ? -8.829 -4.972 7.010 1.00 87.62 82 PHE A O 1
ATOM 655 N N . ASN A 1 83 ? -8.062 -7.091 7.152 1.00 84.31 83 ASN A N 1
ATOM 656 C CA . ASN A 1 83 ? -9.253 -7.659 7.772 1.00 84.31 83 ASN A CA 1
ATOM 657 C C . ASN A 1 83 ? -8.939 -7.976 9.236 1.00 84.31 83 ASN A C 1
ATOM 659 O O . ASN A 1 83 ? -7.922 -8.617 9.510 1.00 84.31 83 ASN A O 1
ATOM 663 N N . ILE A 1 84 ? -9.810 -7.570 10.155 1.00 71.38 84 ILE A N 1
ATOM 664 C CA . ILE A 1 84 ? -9.844 -8.104 11.519 1.00 71.38 84 ILE A CA 1
ATOM 665 C C . ILE A 1 84 ? -10.759 -9.329 11.503 1.00 71.38 84 ILE A C 1
ATOM 667 O O . ILE A 1 84 ? -11.866 -9.275 10.962 1.00 71.38 84 ILE A O 1
ATOM 671 N N . GLN A 1 85 ? -10.269 -10.431 12.069 1.00 63.19 85 GLN A N 1
ATOM 672 C CA . GLN A 1 85 ? -11.019 -11.667 12.285 1.00 63.19 85 GLN A CA 1
ATOM 673 C C . GLN A 1 85 ? -11.093 -11.970 13.775 1.00 63.19 85 GLN A C 1
ATOM 675 O O . GLN A 1 85 ? -10.059 -11.767 14.453 1.00 63.19 85 GLN A O 1
#

Secondary structure (DSSP, 8-state):
-------------EEEEEEEEEE-TTS-EEEEEEEEEEESSSSTTS-HHHHHHHHHHHHH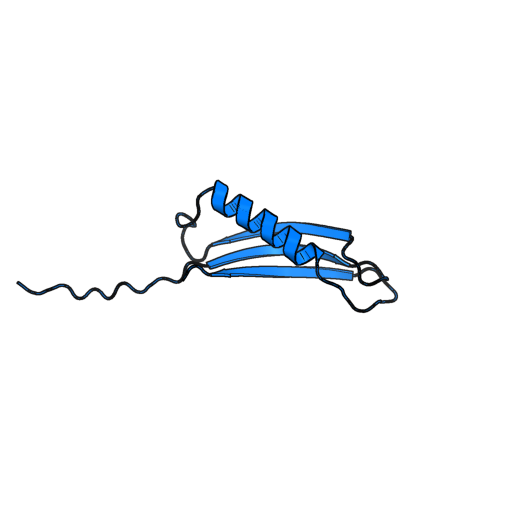HHHH------SS-EEEEEEEEEE--

Radius of gyration: 18.01 Å; chains: 1; bounding box: 52×26×50 Å

Foldseek 3Di:
DDDPPPPPPPPFKKKKWKWKWKAFLQQATPDTHTDDIDIPPPCPVDDPVRVVVVVVVVRVVNRPGGDHHDPGMDIDIDIDMDTDD

Sequence (85 aa):
MRQNYQTYQSLASTVTLRFRIIIMPDGSIKSSDLLDKEFSTDGTEYSSESSLLLEKEARKAIGTLRFAPANRQDTLLLPMKFNIQ